Protein AF-A0A7C7JHK3-F1 (afdb_monomer_lite)

Structure (mmCIF, N/CA/C/O backbone):
data_AF-A0A7C7JHK3-F1
#
_entry.id   AF-A0A7C7JHK3-F1
#
loop_
_atom_site.group_PDB
_atom_site.id
_atom_site.type_symbol
_atom_site.label_atom_id
_atom_site.label_alt_id
_atom_site.label_comp_id
_atom_site.label_asym_id
_atom_site.label_entity_id
_atom_site.label_seq_id
_atom_site.pdbx_PDB_ins_code
_atom_site.Cartn_x
_atom_site.Cartn_y
_atom_site.Cartn_z
_atom_site.occupancy
_atom_site.B_iso_or_equiv
_atom_site.auth_seq_id
_atom_site.auth_comp_id
_atom_site.auth_asym_id
_atom_site.auth_atom_id
_atom_site.pdbx_PDB_model_num
ATOM 1 N N . MET A 1 1 ? -17.250 -5.255 -10.473 1.00 73.00 1 MET A N 1
ATOM 2 C CA . MET A 1 1 ? -16.326 -5.977 -9.584 1.00 73.00 1 MET A CA 1
ATOM 3 C C . MET A 1 1 ? -17.020 -6.159 -8.245 1.00 73.00 1 MET A C 1
ATOM 5 O O . MET A 1 1 ? -17.035 -5.213 -7.461 1.00 73.00 1 MET A O 1
ATOM 9 N N . PRO A 1 2 ? -17.717 -7.290 -8.039 1.00 89.56 2 PRO A N 1
ATOM 10 C CA . PRO A 1 2 ? -18.319 -7.640 -6.750 1.00 89.56 2 PRO A CA 1
ATOM 11 C C . PRO A 1 2 ? -17.328 -7.559 -5.580 1.00 89.56 2 PRO A C 1
ATOM 13 O O . PRO A 1 2 ? -17.705 -7.141 -4.496 1.00 89.56 2 PRO A O 1
ATOM 16 N N . GLU A 1 3 ? -16.058 -7.869 -5.827 1.00 91.94 3 GLU A N 1
ATOM 17 C CA . GLU A 1 3 ? -14.959 -7.893 -4.858 1.00 91.94 3 GLU A CA 1
ATOM 18 C C . GLU A 1 3 ? -14.717 -6.507 -4.250 1.00 91.94 3 GLU A C 1
ATOM 20 O O . GLU A 1 3 ? -14.677 -6.353 -3.033 1.00 91.94 3 GLU A O 1
ATOM 25 N N . VAL A 1 4 ? -14.650 -5.472 -5.093 1.00 92.62 4 VAL A N 1
ATOM 26 C CA . VAL A 1 4 ? -14.482 -4.079 -4.647 1.00 92.62 4 VAL A CA 1
ATOM 27 C C . VAL A 1 4 ? -15.704 -3.604 -3.856 1.00 92.62 4 VAL A C 1
ATOM 29 O O . VAL A 1 4 ? -15.557 -2.889 -2.869 1.00 92.62 4 VAL A O 1
ATOM 32 N N . PHE A 1 5 ? -16.915 -4.006 -4.260 1.00 95.25 5 PHE A N 1
ATOM 33 C CA . PHE A 1 5 ? -18.127 -3.684 -3.502 1.00 95.25 5 PHE A CA 1
ATOM 34 C C . PHE A 1 5 ? -18.103 -4.332 -2.112 1.00 95.25 5 PHE A C 1
ATOM 36 O O . PHE A 1 5 ? -18.343 -3.639 -1.124 1.00 95.25 5 PHE A O 1
ATOM 43 N N . SER A 1 6 ? -17.773 -5.624 -2.034 1.00 95.75 6 SER A N 1
ATOM 44 C CA . SER A 1 6 ? -17.641 -6.346 -0.767 1.00 95.75 6 SER A CA 1
ATOM 45 C C . SER A 1 6 ? -16.592 -5.700 0.133 1.00 95.75 6 SER A C 1
ATOM 47 O O . SER A 1 6 ? -16.882 -5.449 1.294 1.00 95.75 6 SER A O 1
ATOM 49 N N . LEU A 1 7 ? -15.428 -5.331 -0.410 1.00 96.06 7 LEU A N 1
ATOM 50 C CA . LEU A 1 7 ? -14.375 -4.645 0.341 1.00 96.06 7 LEU A CA 1
ATOM 51 C C . LEU A 1 7 ? -14.840 -3.298 0.914 1.00 96.06 7 LEU A C 1
ATOM 53 O O . LEU A 1 7 ? -14.565 -2.982 2.072 1.00 96.06 7 LEU A O 1
ATOM 57 N N . VAL A 1 8 ? -15.547 -2.485 0.123 1.00 95.94 8 VAL A N 1
ATOM 58 C CA . VAL A 1 8 ? -16.091 -1.205 0.608 1.00 95.94 8 VAL A CA 1
ATOM 59 C C . VAL A 1 8 ? -17.120 -1.442 1.713 1.00 95.94 8 VAL A C 1
ATOM 61 O O . VAL A 1 8 ? -17.101 -0.736 2.719 1.00 95.94 8 VAL A O 1
ATOM 64 N N . TRP A 1 9 ? -17.996 -2.434 1.546 1.00 97.06 9 TRP A N 1
ATOM 65 C CA . TRP A 1 9 ? -18.989 -2.793 2.555 1.00 97.06 9 TRP A CA 1
ATOM 66 C C . TRP A 1 9 ? -18.341 -3.262 3.866 1.00 97.06 9 TRP A C 1
ATOM 68 O O . TRP A 1 9 ? -18.679 -2.737 4.925 1.00 97.06 9 TRP A O 1
ATOM 78 N N . GLU A 1 10 ? -17.369 -4.172 3.782 1.00 95.62 10 GLU A N 1
ATOM 79 C CA . GLU A 1 10 ? -16.543 -4.652 4.900 1.00 95.62 10 GLU A CA 1
ATOM 80 C C . GLU A 1 10 ? -15.897 -3.475 5.643 1.00 95.62 10 GLU A C 1
ATOM 82 O O . GLU A 1 10 ? -16.027 -3.329 6.853 1.00 95.62 10 GLU A O 1
ATOM 87 N N . THR A 1 11 ? -15.274 -2.559 4.901 1.00 95.62 11 THR A N 1
ATOM 88 C CA . THR A 1 11 ? -14.574 -1.399 5.471 1.00 95.62 11 THR A CA 1
ATOM 89 C C . THR A 1 11 ? -15.529 -0.453 6.200 1.00 95.62 11 THR A C 1
ATOM 91 O O . THR A 1 11 ? -15.200 0.056 7.269 1.00 95.62 11 THR A O 1
ATOM 94 N N . VAL A 1 12 ? -16.725 -0.218 5.649 1.00 96.44 12 VAL A N 1
ATOM 95 C CA . VAL A 1 12 ? -17.763 0.584 6.318 1.00 96.44 12 VAL A CA 1
ATOM 96 C C . VAL A 1 12 ? -18.279 -0.123 7.568 1.00 96.44 12 VAL A C 1
ATOM 98 O O . VAL A 1 12 ? -18.527 0.536 8.572 1.00 96.44 12 VAL A O 1
ATOM 101 N N . HIS A 1 13 ? -18.415 -1.448 7.534 1.00 96.75 13 HIS A N 1
ATOM 102 C CA . HIS A 1 13 ? -18.793 -2.217 8.712 1.00 96.75 13 HIS A CA 1
ATOM 103 C C . HIS A 1 13 ? -17.738 -2.104 9.822 1.00 96.75 13 HIS A C 1
ATOM 105 O O . HIS A 1 13 ? -18.088 -1.804 10.962 1.00 96.75 13 HIS A O 1
ATOM 111 N N . LEU A 1 14 ? -16.453 -2.245 9.483 1.00 96.00 14 LEU A N 1
ATOM 112 C CA . LEU A 1 14 ? -15.333 -2.112 10.420 1.00 96.00 14 LEU A CA 1
ATOM 113 C C . LEU A 1 14 ? -15.258 -0.727 11.077 1.00 96.00 14 LEU A C 1
ATOM 115 O O . LEU A 1 14 ? -14.889 -0.639 12.244 1.00 96.00 14 LEU A O 1
ATOM 119 N N . LEU A 1 15 ? -15.656 0.345 10.381 1.00 94.31 15 LEU A N 1
ATOM 120 C CA . LEU A 1 15 ? -15.760 1.681 10.989 1.00 94.31 15 LEU A CA 1
ATOM 121 C C . LEU A 1 15 ? -16.738 1.738 12.171 1.00 94.31 15 LEU A C 1
ATOM 123 O O . LEU A 1 15 ? -16.558 2.577 13.049 1.00 94.31 15 LEU A O 1
ATOM 127 N N . GLU A 1 16 ? -17.770 0.893 12.171 1.00 95.44 16 GLU A N 1
ATOM 128 C CA . GLU A 1 16 ? -18.798 0.865 13.215 1.00 95.44 16 GLU A CA 1
ATOM 129 C C . GLU A 1 16 ? -18.430 -0.082 14.362 1.00 95.44 16 GLU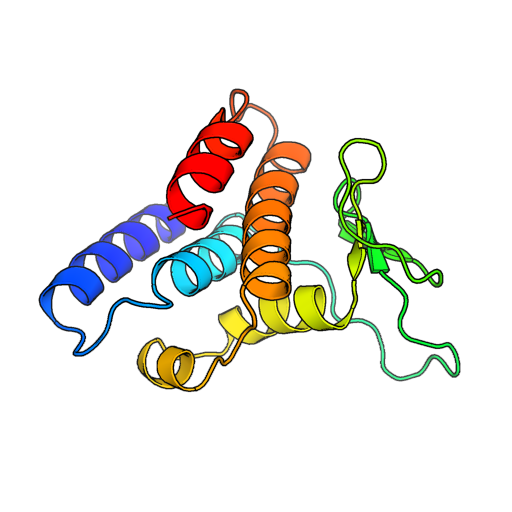 A C 1
ATOM 131 O O . GLU A 1 16 ? -18.742 0.203 15.516 1.00 95.44 16 GLU A O 1
ATOM 136 N N . VAL A 1 17 ? -17.798 -1.222 14.053 1.00 95.62 17 VAL A N 1
ATOM 137 C CA . VAL A 1 17 ? -17.635 -2.320 15.024 1.00 95.62 17 VAL A CA 1
ATOM 138 C C . VAL A 1 17 ? -16.233 -2.465 15.599 1.00 95.62 17 VAL A C 1
ATOM 140 O O . VAL A 1 17 ? -16.094 -3.078 16.654 1.00 95.62 17 VAL A O 1
ATOM 143 N N . ALA A 1 18 ? -15.198 -1.956 14.928 1.00 94.12 18 ALA A N 1
ATOM 144 C CA . ALA A 1 18 ? -13.831 -2.161 15.383 1.00 94.12 18 ALA A CA 1
ATOM 145 C C . ALA A 1 18 ? -13.483 -1.250 16.567 1.00 94.12 18 ALA A C 1
ATOM 147 O O . ALA A 1 18 ? -13.779 -0.055 16.564 1.00 94.12 18 ALA A O 1
ATOM 148 N N . ASP A 1 19 ? -12.741 -1.794 17.533 1.00 91.56 19 ASP A N 1
ATOM 149 C CA . ASP A 1 19 ? -12.241 -1.035 18.688 1.00 91.56 19 ASP A CA 1
ATOM 150 C C . ASP A 1 19 ? -11.269 0.090 18.282 1.00 91.56 19 ASP A C 1
ATOM 152 O O . ASP A 1 19 ? -11.090 1.080 18.996 1.00 91.56 19 ASP A O 1
ATOM 156 N N . SER A 1 20 ? -10.612 -0.061 17.129 1.00 89.94 20 SER A N 1
ATOM 157 C CA . SER A 1 20 ? -9.636 0.882 16.590 1.00 89.94 20 SER A CA 1
ATOM 158 C C . SER A 1 20 ? -9.662 0.867 15.067 1.00 89.94 20 SER A C 1
ATOM 160 O O . SER A 1 20 ? -9.628 -0.183 14.435 1.00 89.94 20 SER A O 1
ATOM 162 N N . VAL A 1 21 ? -9.641 2.058 14.467 1.00 91.25 21 VAL A N 1
ATOM 163 C CA . VAL A 1 21 ? -9.632 2.252 13.005 1.00 91.25 21 VAL A CA 1
ATOM 164 C C . VAL A 1 21 ? -8.317 2.855 12.498 1.00 91.25 21 VAL A C 1
ATOM 166 O O . VAL A 1 21 ? -8.212 3.266 11.341 1.00 91.25 21 VAL A O 1
ATOM 169 N N . VAL A 1 22 ? -7.284 2.907 13.352 1.00 88.88 22 VAL A N 1
ATOM 170 C CA . VAL A 1 22 ? -6.008 3.592 13.065 1.00 88.88 22 VAL A CA 1
ATOM 171 C C . VAL A 1 22 ? -5.328 3.050 11.809 1.00 88.88 22 VAL A C 1
ATOM 173 O O . VAL A 1 22 ? -4.719 3.822 11.079 1.00 88.88 22 VAL A O 1
ATOM 176 N N . ASN A 1 23 ? -5.451 1.755 11.519 1.00 92.38 23 ASN A N 1
ATOM 177 C CA . ASN A 1 23 ? -4.834 1.122 10.349 1.00 92.38 23 ASN A CA 1
ATOM 178 C C . ASN A 1 23 ? -5.849 0.717 9.263 1.00 92.38 23 ASN A C 1
ATOM 180 O O . ASN A 1 23 ? -5.467 0.084 8.281 1.00 92.38 23 ASN A O 1
ATOM 184 N N . LEU A 1 24 ? -7.115 1.142 9.377 1.00 93.44 24 LEU A N 1
ATOM 185 C CA . LEU A 1 24 ? -8.184 0.765 8.440 1.00 93.44 24 LEU A CA 1
ATOM 186 C C . LEU A 1 24 ? -7.911 1.210 7.000 1.00 93.44 24 LEU A C 1
ATOM 188 O O . LEU A 1 24 ? -8.196 0.493 6.050 1.00 93.44 24 LEU A O 1
ATOM 192 N N . HIS A 1 25 ? -7.307 2.380 6.827 1.00 90.38 25 HIS A N 1
ATOM 193 C CA .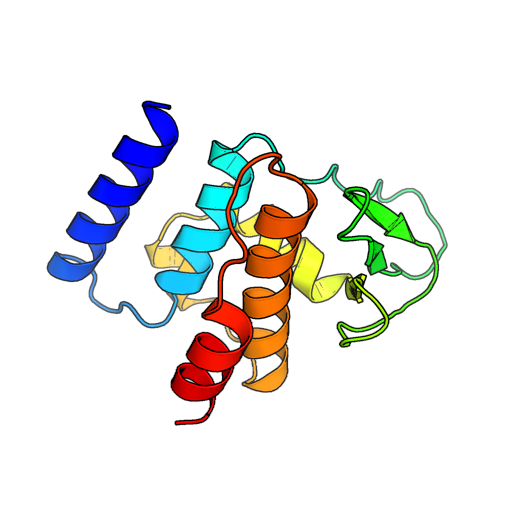 HIS A 1 25 ? -6.958 2.905 5.510 1.00 90.38 25 HIS A CA 1
ATOM 194 C C . HIS A 1 25 ? -5.815 2.119 4.842 1.00 90.38 25 HIS A C 1
ATOM 196 O O . HIS A 1 25 ? -5.834 1.948 3.625 1.00 90.38 25 HIS A O 1
ATOM 202 N N . ILE A 1 26 ? -4.848 1.617 5.623 1.00 93.94 26 ILE A N 1
ATOM 203 C CA . ILE A 1 26 ? -3.793 0.723 5.119 1.00 93.94 26 ILE A CA 1
ATOM 204 C C . ILE A 1 26 ? -4.417 -0.611 4.702 1.00 93.94 26 ILE A C 1
ATOM 206 O O . ILE A 1 26 ? -4.193 -1.064 3.583 1.00 93.94 26 ILE A O 1
ATOM 210 N N . TYR A 1 27 ? -5.245 -1.187 5.579 1.00 95.62 27 TYR A N 1
ATOM 211 C CA . TYR A 1 27 ? -5.964 -2.435 5.330 1.00 95.62 27 TYR A CA 1
ATOM 212 C C . TYR A 1 27 ? -6.783 -2.368 4.037 1.00 95.62 27 TYR A C 1
ATOM 214 O O . TYR A 1 27 ? -6.611 -3.202 3.149 1.00 95.62 27 TYR A O 1
ATOM 222 N N . PHE A 1 28 ? -7.607 -1.325 3.896 1.00 95.12 28 PHE A N 1
ATOM 223 C CA . PHE A 1 28 ? -8.435 -1.105 2.715 1.00 95.12 28 PHE A CA 1
ATOM 224 C C . PHE A 1 28 ? -7.602 -1.007 1.435 1.00 95.12 28 PHE A C 1
ATOM 226 O O . PHE A 1 28 ? -7.945 -1.636 0.440 1.00 95.12 28 PHE A O 1
ATOM 233 N N . LEU A 1 29 ? -6.513 -0.231 1.439 1.00 94.50 29 LEU A N 1
ATOM 234 C CA . LEU A 1 29 ? -5.691 -0.048 0.242 1.00 94.50 29 LEU A CA 1
ATOM 235 C C . LEU A 1 29 ? -4.962 -1.332 -0.170 1.00 94.50 29 LEU A C 1
ATOM 237 O O . LEU A 1 29 ? -4.961 -1.644 -1.358 1.00 94.50 29 LEU A O 1
ATOM 241 N N . GLY A 1 30 ? -4.414 -2.102 0.776 1.00 94.81 30 GLY A N 1
ATOM 242 C CA . GLY A 1 30 ? -3.770 -3.385 0.466 1.00 94.81 30 GLY A CA 1
ATOM 243 C C . GLY A 1 30 ? -4.760 -4.388 -0.134 1.00 94.81 30 GLY A C 1
ATOM 244 O O . GLY A 1 30 ? -4.510 -4.978 -1.187 1.00 94.81 30 GLY A O 1
ATOM 245 N N . HIS A 1 31 ? -5.952 -4.489 0.458 1.00 95.56 31 HIS A N 1
ATOM 246 C CA . HIS A 1 31 ? -7.028 -5.318 -0.085 1.00 95.56 31 HIS A CA 1
ATOM 247 C C . HIS A 1 31 ? -7.557 -4.797 -1.423 1.00 95.56 31 HIS A C 1
ATOM 249 O O . HIS A 1 31 ? -7.956 -5.593 -2.268 1.00 95.56 31 HIS A O 1
ATOM 255 N N . LEU A 1 32 ? -7.542 -3.483 -1.661 1.00 94.69 32 LEU A N 1
ATOM 256 C CA . LEU A 1 32 ? -7.956 -2.903 -2.936 1.00 94.69 32 LEU A CA 1
ATOM 257 C C . LEU A 1 32 ? -6.971 -3.251 -4.057 1.00 94.69 32 LEU A C 1
ATOM 259 O O . LEU A 1 32 ? -7.415 -3.610 -5.145 1.00 94.69 32 LEU A O 1
ATOM 263 N N . VAL A 1 33 ? -5.659 -3.199 -3.797 1.00 93.50 33 VAL A N 1
ATOM 264 C CA . VAL A 1 33 ? -4.630 -3.676 -4.742 1.00 93.50 33 VAL A CA 1
ATOM 265 C C . VAL A 1 33 ? -4.912 -5.132 -5.133 1.00 93.50 33 VAL A C 1
ATOM 267 O O . VAL A 1 33 ? -4.937 -5.459 -6.321 1.00 93.50 33 VAL A O 1
ATOM 270 N N . SER A 1 34 ? -5.211 -5.987 -4.150 1.00 93.19 34 SER A N 1
ATOM 271 C CA . SER A 1 34 ? -5.558 -7.395 -4.381 1.00 93.19 34 SER A CA 1
ATOM 272 C C . SER A 1 34 ? -6.872 -7.566 -5.158 1.00 93.19 34 SER A C 1
ATOM 274 O O . SER A 1 34 ? -6.907 -8.257 -6.175 1.00 93.19 34 SER A O 1
ATOM 276 N N . ALA A 1 35 ? -7.944 -6.876 -4.755 1.00 93.00 35 ALA A N 1
ATOM 277 C CA . ALA A 1 35 ? -9.267 -6.963 -5.379 1.00 93.00 35 ALA A CA 1
ATOM 278 C C . ALA A 1 35 ? -9.28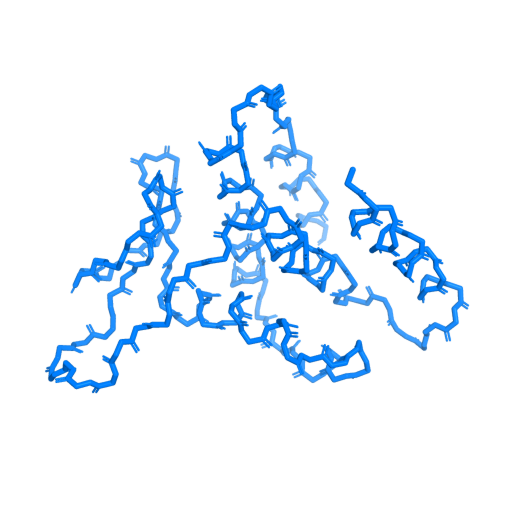8 -6.478 -6.839 1.00 93.00 35 ALA A C 1
ATOM 280 O O . ALA A 1 35 ? -10.146 -6.894 -7.617 1.00 93.00 35 ALA A O 1
ATOM 281 N N . LEU A 1 36 ? -8.352 -5.603 -7.218 1.00 91.25 36 LEU A N 1
ATOM 282 C CA . LEU A 1 36 ? -8.150 -5.158 -8.598 1.00 91.25 36 LEU A CA 1
ATOM 283 C C . LEU A 1 36 ? -7.275 -6.117 -9.425 1.00 91.25 36 LEU A C 1
ATOM 285 O O . LEU A 1 36 ? -7.096 -5.881 -10.619 1.00 91.25 36 LEU A O 1
ATOM 289 N N . GLY A 1 37 ? -6.738 -7.181 -8.818 1.00 91.00 37 GLY A N 1
ATOM 290 C CA . GLY A 1 37 ? -5.830 -8.129 -9.465 1.00 91.00 37 GLY A CA 1
ATOM 291 C C . GLY A 1 37 ? -4.450 -7.541 -9.762 1.00 91.00 37 GLY A C 1
ATOM 292 O O . GLY A 1 37 ? -3.812 -7.966 -10.719 1.00 91.00 37 GLY A O 1
ATOM 293 N N . LEU A 1 38 ? -4.020 -6.539 -8.986 1.00 91.81 38 LEU A N 1
ATOM 294 C CA . LEU A 1 38 ? -2.769 -5.806 -9.209 1.00 91.81 38 LEU A CA 1
ATOM 295 C C . LEU A 1 38 ? -1.613 -6.290 -8.328 1.00 91.81 38 LEU A C 1
ATOM 297 O O . LEU A 1 38 ? -0.503 -5.803 -8.497 1.00 91.81 38 LEU A O 1
ATOM 301 N N . MET A 1 39 ? -1.856 -7.188 -7.369 1.00 92.81 39 MET A N 1
ATOM 302 C CA . MET A 1 39 ? -0.849 -7.567 -6.373 1.00 92.81 39 MET A CA 1
ATOM 303 C C . MET A 1 39 ? 0.444 -8.087 -7.037 1.00 92.81 39 MET A C 1
ATOM 305 O O . MET A 1 39 ? 0.348 -8.986 -7.877 1.00 92.81 39 MET A O 1
ATOM 309 N N . PRO A 1 40 ? 1.631 -7.552 -6.684 1.00 91.12 40 PRO A N 1
ATOM 310 C CA . PRO A 1 40 ? 2.901 -8.038 -7.214 1.00 91.12 40 PRO A CA 1
ATOM 311 C C . PRO A 1 40 ? 3.182 -9.490 -6.828 1.00 91.12 40 PRO A C 1
ATOM 313 O O . PRO A 1 40 ? 2.663 -10.001 -5.834 1.00 91.12 40 PRO A O 1
ATOM 316 N N . GLU A 1 41 ? 4.066 -10.140 -7.582 1.00 89.25 41 GLU A N 1
ATOM 317 C CA . GLU A 1 41 ? 4.588 -11.452 -7.202 1.00 89.25 41 GLU A CA 1
ATOM 318 C C . GLU A 1 41 ? 5.518 -11.342 -5.984 1.00 89.25 41 GLU A C 1
ATOM 320 O O . GLU A 1 41 ? 6.216 -10.341 -5.794 1.00 89.25 41 GLU A O 1
ATOM 325 N N . LEU A 1 42 ? 5.546 -12.391 -5.158 1.00 85.44 42 LEU A N 1
ATOM 326 C CA . LEU A 1 42 ? 6.500 -12.494 -4.055 1.00 85.44 42 LEU A CA 1
ATOM 327 C C . LEU A 1 42 ? 7.925 -12.541 -4.616 1.00 85.44 42 LEU A C 1
ATOM 329 O O . LEU A 1 42 ? 8.194 -13.253 -5.584 1.00 85.44 42 LEU A O 1
ATOM 333 N N . LEU A 1 43 ? 8.850 -11.813 -3.990 1.00 78.50 43 LEU A N 1
ATOM 334 C CA . LEU A 1 43 ? 10.265 -11.946 -4.314 1.00 78.50 43 LEU A CA 1
ATOM 335 C C . LEU A 1 43 ? 10.726 -13.356 -3.907 1.00 78.50 43 LEU A C 1
ATOM 337 O O . LEU A 1 43 ? 10.610 -13.731 -2.742 1.00 78.50 43 LEU A O 1
ATOM 341 N N . GLU A 1 44 ? 11.254 -14.145 -4.844 1.00 67.75 44 GLU A N 1
ATOM 342 C CA . GLU A 1 44 ? 11.803 -15.461 -4.509 1.00 67.75 44 GLU A CA 1
ATOM 343 C C . GLU A 1 44 ? 13.005 -15.319 -3.553 1.00 67.75 44 GLU A C 1
ATOM 345 O O . GLU A 1 44 ? 13.979 -14.624 -3.851 1.00 67.75 44 GLU A O 1
ATOM 350 N N . GLU A 1 45 ? 12.978 -16.032 -2.421 1.00 59.06 45 GLU A N 1
ATOM 351 C CA . GLU A 1 45 ? 14.008 -15.986 -1.362 1.00 59.06 45 GLU A CA 1
ATOM 352 C C . GLU A 1 45 ? 15.416 -16.436 -1.820 1.00 59.06 45 GLU A C 1
ATOM 354 O O . GLU A 1 45 ? 16.391 -16.313 -1.081 1.00 59.06 45 GLU A O 1
ATOM 359 N N . ASN A 1 46 ? 15.560 -16.951 -3.045 1.00 53.06 46 ASN A N 1
ATOM 360 C CA . ASN A 1 46 ? 16.801 -17.549 -3.549 1.00 53.06 46 ASN A CA 1
ATOM 361 C C . ASN A 1 46 ? 17.858 -16.541 -4.031 1.00 53.06 46 ASN A C 1
ATOM 363 O O . ASN A 1 46 ? 18.916 -16.940 -4.531 1.00 53.06 46 ASN A O 1
ATOM 367 N N . HIS A 1 47 ? 17.618 -15.240 -3.893 1.00 53.03 47 HIS A N 1
ATOM 368 C CA . HIS A 1 47 ? 18.585 -14.231 -4.295 1.00 53.03 47 HIS A CA 1
ATOM 369 C C . HIS A 1 47 ? 19.500 -13.858 -3.123 1.00 53.03 47 HIS A C 1
ATOM 371 O O . HIS A 1 47 ? 19.113 -13.139 -2.214 1.00 53.03 47 HIS A O 1
ATOM 377 N N . ASN A 1 48 ? 20.776 -14.255 -3.205 1.00 51.50 48 ASN A N 1
ATOM 378 C CA . ASN A 1 48 ? 21.889 -13.752 -2.374 1.00 51.50 48 ASN A CA 1
ATOM 379 C C . ASN A 1 48 ? 22.125 -12.218 -2.496 1.00 51.50 48 ASN A C 1
ATOM 381 O O . ASN A 1 48 ? 23.192 -11.722 -2.131 1.00 51.50 48 ASN A O 1
ATOM 385 N N . ALA A 1 49 ? 21.184 -11.472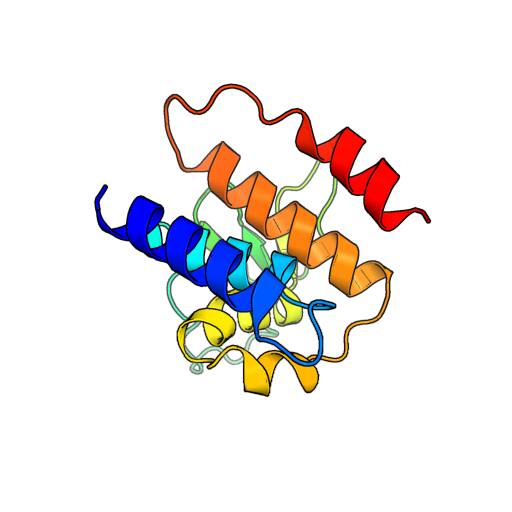 -3.075 1.00 56.22 49 ALA A N 1
ATOM 386 C CA . ALA A 1 49 ? 21.225 -10.030 -3.239 1.00 56.22 49 ALA A CA 1
ATOM 387 C C . ALA A 1 49 ? 20.390 -9.372 -2.134 1.00 56.22 49 ALA A C 1
ATOM 389 O O . ALA A 1 49 ? 19.367 -9.910 -1.720 1.00 56.22 49 ALA A O 1
ATOM 390 N N . SER A 1 50 ? 20.832 -8.201 -1.669 1.00 60.81 50 SER A N 1
ATOM 391 C CA . SER A 1 50 ? 20.020 -7.349 -0.796 1.00 60.81 50 SER A CA 1
ATOM 392 C C . SER A 1 50 ? 18.647 -7.147 -1.438 1.00 60.81 50 SER A C 1
ATOM 394 O O . SER A 1 50 ? 18.603 -6.898 -2.649 1.00 60.81 50 SER A O 1
ATOM 396 N N . PRO A 1 51 ? 17.546 -7.246 -0.677 1.00 69.50 51 PRO A N 1
ATOM 397 C CA . PRO A 1 51 ? 16.240 -6.958 -1.235 1.00 69.50 51 PRO A CA 1
ATOM 398 C C . PRO A 1 51 ? 16.244 -5.506 -1.730 1.00 69.50 51 PRO A C 1
ATOM 400 O O . PRO A 1 51 ? 16.682 -4.609 -1.012 1.00 69.50 51 PRO A O 1
ATOM 403 N N . GLY A 1 52 ? 15.872 -5.286 -2.991 1.00 87.81 52 GLY A N 1
ATOM 404 C CA . GLY A 1 52 ? 15.907 -3.954 -3.588 1.00 87.81 52 GLY A CA 1
ATOM 405 C C . GLY A 1 52 ? 14.589 -3.215 -3.390 1.00 87.81 52 GLY A C 1
ATOM 406 O O . GLY A 1 52 ? 14.195 -2.900 -2.270 1.00 87.81 52 GLY A O 1
ATOM 407 N N . SER A 1 53 ? 13.904 -2.888 -4.480 1.00 92.88 53 SER A N 1
ATOM 408 C CA . SER A 1 53 ? 12.668 -2.103 -4.426 1.00 92.88 53 SER A CA 1
ATOM 409 C C . SER A 1 53 ? 11.670 -2.561 -5.477 1.00 92.88 53 SER A C 1
ATOM 411 O O . SER A 1 53 ? 12.049 -3.017 -6.552 1.00 92.88 53 SER A O 1
ATOM 413 N N . LEU A 1 54 ? 10.386 -2.446 -5.169 1.00 94.06 54 LEU A N 1
ATOM 414 C CA . LEU A 1 54 ? 9.312 -2.720 -6.109 1.00 94.06 54 LEU A CA 1
ATOM 415 C C . LEU A 1 54 ? 9.148 -1.524 -7.049 1.00 94.06 54 LEU A C 1
ATOM 417 O O . LEU A 1 54 ? 8.881 -0.415 -6.586 1.00 94.06 54 LEU A O 1
ATOM 421 N N . ASN A 1 55 ? 9.275 -1.740 -8.355 1.00 93.50 55 ASN A N 1
ATOM 422 C CA . ASN A 1 55 ? 8.919 -0.746 -9.358 1.00 93.50 55 ASN A CA 1
ATOM 423 C C . ASN A 1 55 ? 7.391 -0.680 -9.480 1.00 93.50 55 ASN A C 1
ATOM 425 O O . ASN A 1 55 ? 6.749 -1.646 -9.883 1.00 93.50 55 ASN A O 1
ATOM 429 N N . LEU A 1 56 ? 6.800 0.463 -9.149 1.00 93.12 56 LEU A N 1
ATOM 430 C CA . LEU A 1 56 ? 5.350 0.642 -9.128 1.00 93.12 56 LEU A CA 1
ATOM 431 C C . LEU A 1 56 ? 4.753 0.884 -10.524 1.00 93.12 56 LEU A C 1
ATOM 433 O O . LEU A 1 56 ? 3.545 0.732 -10.696 1.00 93.12 56 LEU A O 1
ATOM 437 N N . ASP A 1 57 ? 5.564 1.226 -11.527 1.00 90.62 57 ASP A N 1
ATOM 438 C CA . ASP A 1 57 ? 5.104 1.328 -12.917 1.00 90.62 57 ASP A CA 1
ATOM 439 C C . ASP A 1 57 ? 4.892 -0.054 -13.550 1.00 90.62 57 ASP A C 1
ATOM 441 O O . ASP A 1 57 ? 4.024 -0.205 -14.406 1.00 90.62 57 ASP A O 1
ATOM 445 N N . THR A 1 58 ? 5.698 -1.049 -13.159 1.00 90.06 58 THR A N 1
ATOM 446 C CA . THR A 1 58 ? 5.705 -2.383 -13.790 1.00 90.06 58 THR A CA 1
ATOM 447 C C . THR A 1 58 ? 5.246 -3.513 -12.873 1.00 90.06 58 THR A C 1
ATOM 449 O O . THR A 1 58 ? 4.879 -4.574 -13.369 1.00 90.06 58 THR A O 1
ATOM 452 N N . GLY A 1 59 ? 5.278 -3.316 -11.552 1.00 91.19 59 GLY A N 1
ATOM 453 C CA . GLY A 1 59 ? 5.072 -4.374 -10.560 1.00 91.19 59 GLY A CA 1
ATOM 454 C C . GLY A 1 59 ? 6.266 -5.325 -10.402 1.00 91.19 59 GLY A C 1
ATOM 455 O O . GLY A 1 59 ? 6.139 -6.340 -9.725 1.00 91.19 59 GLY A O 1
ATOM 456 N N . GLU A 1 60 ? 7.417 -5.020 -11.010 1.00 91.12 60 GLU A N 1
ATOM 457 C CA . GLU A 1 60 ? 8.612 -5.872 -10.970 1.00 91.12 60 GLU A CA 1
ATOM 458 C C . GLU A 1 60 ? 9.588 -5.458 -9.863 1.00 91.12 60 GLU A C 1
ATOM 460 O O . GLU A 1 60 ? 9.732 -4.280 -9.524 1.00 91.12 60 GLU A O 1
ATOM 465 N N . TRP A 1 61 ? 10.331 -6.430 -9.336 1.00 91.75 61 TRP A N 1
ATOM 466 C CA . TRP A 1 61 ? 11.373 -6.184 -8.347 1.00 91.75 61 TRP A CA 1
ATOM 467 C C . TRP A 1 61 ? 12.685 -5.721 -8.989 1.00 91.75 61 TRP A C 1
ATOM 469 O O . TRP A 1 61 ? 13.249 -6.371 -9.868 1.00 91.75 61 TRP A O 1
ATOM 479 N N . SER A 1 62 ? 13.211 -4.608 -8.492 1.00 89.56 62 SER A N 1
ATOM 480 C CA . SER A 1 62 ? 14.557 -4.112 -8.757 1.00 89.56 62 SER A CA 1
ATOM 481 C C . SER A 1 62 ? 15.538 -4.665 -7.728 1.00 89.56 62 SER A C 1
ATOM 483 O O . SER A 1 62 ? 15.200 -4.804 -6.555 1.00 89.56 62 SER A O 1
ATOM 485 N N . SER A 1 63 ? 16.787 -4.904 -8.136 1.00 87.00 63 SER A N 1
ATOM 486 C CA . SER A 1 63 ? 17.888 -5.261 -7.229 1.00 87.00 63 SER A CA 1
ATOM 487 C C . SER A 1 63 ? 18.525 -4.049 -6.536 1.00 87.00 63 SER A C 1
ATOM 489 O O . SER A 1 63 ? 19.499 -4.200 -5.802 1.00 87.00 63 SER A O 1
ATOM 491 N N . VAL A 1 64 ? 18.053 -2.836 -6.837 1.00 85.12 64 VAL A N 1
ATOM 492 C CA . VAL A 1 64 ? 18.558 -1.585 -6.263 1.00 85.12 64 VAL A CA 1
ATOM 493 C C . VAL A 1 64 ? 17.567 -1.084 -5.222 1.00 85.12 64 VAL A C 1
ATOM 495 O O . VAL A 1 64 ? 16.365 -1.017 -5.480 1.00 85.12 64 VAL A O 1
ATOM 498 N N . GLU A 1 65 ? 18.076 -0.713 -4.052 1.00 87.31 65 GLU A N 1
ATOM 499 C CA . GLU A 1 65 ? 17.283 -0.076 -3.006 1.00 87.31 65 GLU A CA 1
ATOM 500 C C . GLU A 1 65 ? 16.977 1.373 -3.402 1.00 87.31 65 GLU A C 1
ATOM 502 O O . GLU A 1 65 ? 17.875 2.190 -3.627 1.00 87.31 65 GLU A O 1
ATOM 507 N N . MET A 1 66 ? 15.690 1.677 -3.538 1.00 88.31 66 MET A N 1
ATOM 508 C CA . MET A 1 66 ? 15.175 2.987 -3.914 1.00 88.31 66 MET A CA 1
ATOM 509 C C . MET A 1 66 ? 13.929 3.275 -3.080 1.00 88.31 66 MET A C 1
ATOM 511 O O . MET A 1 66 ? 13.150 2.370 -2.788 1.00 88.31 66 MET A O 1
ATOM 515 N N . ASN A 1 67 ? 13.745 4.544 -2.725 1.00 85.69 67 ASN A N 1
ATOM 516 C CA . ASN A 1 67 ? 12.576 5.012 -1.986 1.00 85.69 67 ASN A CA 1
ATOM 517 C C . ASN A 1 67 ? 11.620 5.747 -2.916 1.00 85.69 67 ASN A C 1
ATOM 519 O O . ASN A 1 67 ? 12.019 6.246 -3.975 1.00 85.69 67 ASN A O 1
ATOM 523 N N . LEU A 1 68 ? 10.382 5.887 -2.459 1.00 86.56 68 LEU A N 1
ATOM 524 C CA . LEU A 1 68 ? 9.359 6.608 -3.196 1.00 86.56 68 LEU A CA 1
ATOM 525 C C . LEU A 1 68 ? 9.719 8.092 -3.337 1.00 86.56 68 LEU A C 1
ATOM 527 O O . LEU A 1 68 ? 9.959 8.791 -2.348 1.00 86.56 68 LEU A O 1
ATOM 531 N N . SER A 1 69 ? 9.693 8.605 -4.565 1.00 82.94 69 SER A N 1
ATOM 532 C CA . SER A 1 69 ? 9.822 10.035 -4.844 1.00 82.94 69 SER A CA 1
ATOM 533 C C . SER A 1 69 ? 8.923 10.463 -6.006 1.00 82.94 69 SER A C 1
ATOM 535 O O . SER A 1 69 ? 8.237 9.649 -6.619 1.00 82.94 69 SER A O 1
ATOM 537 N N . LYS A 1 70 ? 8.909 11.766 -6.313 1.00 72.38 70 LYS A N 1
ATOM 538 C CA . LYS A 1 70 ? 8.154 12.297 -7.460 1.00 72.38 70 LYS A CA 1
ATOM 539 C C . LYS A 1 70 ? 8.761 11.883 -8.801 1.00 72.38 70 LYS A C 1
ATOM 541 O O . LYS A 1 70 ? 8.064 11.875 -9.806 1.00 72.38 70 LYS A O 1
ATOM 546 N N . GLU A 1 71 ? 10.060 11.608 -8.817 1.00 78.12 71 GLU A N 1
ATOM 547 C CA . GLU A 1 71 ? 10.832 11.283 -10.014 1.00 78.12 71 GLU A CA 1
ATOM 548 C C . GLU A 1 71 ? 11.106 9.778 -10.146 1.00 78.12 71 GLU A C 1
ATOM 550 O O . GLU A 1 71 ? 11.532 9.329 -11.208 1.00 78.12 71 GLU A O 1
ATOM 555 N N . ALA A 1 72 ? 10.893 9.006 -9.075 1.00 83.56 72 ALA A N 1
ATOM 556 C CA . ALA A 1 72 ? 11.167 7.579 -9.013 1.00 83.56 72 ALA A CA 1
ATOM 557 C C . ALA A 1 72 ? 10.023 6.839 -8.304 1.00 83.56 72 ALA A C 1
ATOM 559 O O . ALA A 1 72 ? 9.814 6.977 -7.096 1.00 83.56 72 ALA A O 1
ATOM 560 N N . HIS A 1 73 ? 9.300 6.019 -9.063 1.00 90.75 73 HIS A N 1
ATOM 561 C CA . HIS A 1 73 ? 8.141 5.276 -8.584 1.00 90.75 73 HIS A CA 1
ATOM 562 C C . HIS A 1 73 ? 8.527 3.922 -7.982 1.00 90.75 73 HIS A C 1
ATOM 564 O O . HIS A 1 73 ? 8.094 2.875 -8.452 1.00 90.75 73 HIS A O 1
ATOM 570 N N . TYR A 1 74 ? 9.364 3.936 -6.948 1.00 94.50 74 TYR A N 1
ATOM 571 C CA . TYR A 1 74 ? 9.832 2.717 -6.293 1.00 94.50 74 TYR A CA 1
ATOM 572 C C . TYR A 1 74 ? 9.346 2.651 -4.852 1.00 94.50 74 TYR A C 1
ATOM 574 O O . TYR A 1 74 ? 9.342 3.660 -4.154 1.00 94.50 74 TYR A O 1
ATOM 582 N N . LEU A 1 75 ? 8.950 1.464 -4.402 1.00 94.31 75 LEU A N 1
ATOM 583 C CA . LEU A 1 75 ? 8.640 1.195 -3.003 1.00 94.31 75 LEU A CA 1
ATOM 584 C C . LEU A 1 75 ? 9.722 0.290 -2.424 1.00 94.31 75 LEU A C 1
ATOM 586 O O . LEU A 1 75 ? 9.956 -0.807 -2.933 1.00 94.31 75 LEU A O 1
ATOM 590 N N . ARG A 1 76 ? 10.386 0.746 -1.362 1.00 93.25 76 ARG A N 1
ATOM 591 C CA . ARG A 1 76 ? 11.418 -0.044 -0.683 1.00 93.25 76 ARG A CA 1
ATOM 592 C C . ARG A 1 76 ? 10.861 -1.372 -0.172 1.00 93.25 76 ARG A C 1
ATOM 594 O O . ARG A 1 76 ? 9.683 -1.459 0.193 1.00 93.25 76 ARG A O 1
ATOM 601 N N . TYR A 1 77 ? 11.713 -2.392 -0.148 1.00 92.75 77 TYR A N 1
ATOM 602 C CA . TYR A 1 77 ? 11.309 -3.771 0.109 1.00 92.75 77 TYR A CA 1
ATOM 603 C C . TYR A 1 77 ? 10.461 -3.955 1.364 1.00 92.75 77 TYR A C 1
ATOM 605 O O . TYR A 1 77 ? 9.427 -4.610 1.291 1.00 92.75 77 TYR A O 1
ATOM 613 N N . GLU A 1 78 ? 10.833 -3.354 2.498 1.00 92.38 78 GLU A N 1
ATOM 614 C CA . GLU A 1 78 ? 10.112 -3.579 3.756 1.00 92.38 78 GLU A CA 1
ATOM 615 C C . GLU A 1 78 ? 8.653 -3.122 3.665 1.00 92.38 78 GLU A C 1
ATOM 617 O O . GLU A 1 78 ? 7.759 -3.756 4.219 1.00 92.38 78 GLU A O 1
ATOM 622 N N . LEU A 1 79 ? 8.398 -2.030 2.940 1.00 94.94 79 LEU A N 1
ATOM 623 C CA . LEU A 1 79 ? 7.046 -1.509 2.746 1.00 94.94 79 LEU A CA 1
ATOM 624 C C . LEU A 1 79 ? 6.282 -2.307 1.689 1.00 94.94 79 LEU A C 1
ATOM 626 O O . LEU A 1 79 ? 5.089 -2.549 1.857 1.00 94.94 79 LEU A O 1
ATOM 630 N N . ALA A 1 80 ? 6.958 -2.742 0.625 1.00 94.50 80 ALA A N 1
ATOM 631 C CA . ALA A 1 80 ? 6.359 -3.624 -0.371 1.00 94.50 80 ALA A CA 1
ATOM 632 C C . ALA A 1 80 ? 5.960 -4.976 0.244 1.00 94.50 80 ALA A C 1
ATOM 634 O O . ALA A 1 80 ? 4.880 -5.480 -0.050 1.00 94.50 80 ALA A O 1
ATOM 635 N N . GLN A 1 81 ? 6.764 -5.511 1.166 1.00 93.44 81 GLN A N 1
ATOM 636 C CA . GLN A 1 81 ? 6.432 -6.729 1.898 1.00 93.44 81 GLN A CA 1
ATOM 637 C C . GLN A 1 81 ? 5.195 -6.536 2.778 1.00 93.44 81 GLN A C 1
ATOM 639 O O . GLN A 1 81 ? 4.283 -7.351 2.728 1.00 93.44 81 GLN A O 1
ATOM 644 N N . ILE A 1 82 ? 5.090 -5.411 3.495 1.00 94.44 82 ILE A N 1
ATOM 645 C CA . ILE A 1 82 ? 3.874 -5.094 4.260 1.00 94.44 82 ILE A CA 1
ATOM 646 C C . ILE A 1 82 ? 2.647 -5.026 3.342 1.00 94.44 82 ILE A C 1
ATOM 648 O O . ILE A 1 82 ? 1.594 -5.545 3.697 1.00 94.44 82 ILE A O 1
ATOM 652 N N . MET A 1 83 ? 2.765 -4.400 2.165 1.00 94.69 83 MET A N 1
ATOM 653 C CA . MET A 1 83 ? 1.673 -4.349 1.186 1.00 94.69 83 MET A CA 1
ATOM 654 C C . MET A 1 83 ? 1.193 -5.752 0.783 1.00 94.69 83 MET A C 1
ATOM 656 O O . MET A 1 83 ? -0.015 -5.968 0.686 1.00 94.69 83 MET A O 1
ATOM 660 N N . LEU A 1 84 ? 2.125 -6.685 0.574 1.00 93.50 84 LEU A N 1
ATOM 661 C CA . LEU A 1 84 ? 1.843 -8.079 0.222 1.00 93.50 84 LEU A CA 1
ATOM 662 C C . LEU A 1 84 ? 1.214 -8.848 1.392 1.00 93.50 84 LEU A C 1
ATOM 664 O O . LEU A 1 84 ? 0.214 -9.543 1.208 1.00 93.50 84 LEU A O 1
ATOM 668 N N . ASP A 1 85 ? 1.753 -8.679 2.598 1.00 93.00 85 ASP A N 1
ATOM 669 C CA . ASP A 1 85 ? 1.325 -9.418 3.787 1.00 93.00 85 ASP A CA 1
ATOM 670 C C . ASP A 1 85 ? -0.098 -9.045 4.234 1.00 93.00 85 ASP A C 1
ATOM 672 O O . ASP A 1 85 ? -0.816 -9.901 4.752 1.00 93.00 85 ASP A O 1
ATOM 676 N N . ILE A 1 86 ? -0.545 -7.803 3.985 1.00 92.62 86 ILE A N 1
ATOM 677 C CA . ILE A 1 86 ? -1.898 -7.329 4.345 1.00 92.62 86 ILE A CA 1
ATOM 678 C C . ILE A 1 86 ? -2.998 -8.242 3.791 1.00 92.62 86 ILE A C 1
ATOM 680 O O . ILE A 1 86 ? -4.026 -8.392 4.443 1.00 92.62 86 ILE A O 1
ATOM 684 N N . GLN A 1 87 ? -2.803 -8.874 2.627 1.00 86.56 87 GLN A N 1
ATOM 685 C CA . GLN A 1 87 ? -3.802 -9.775 2.039 1.00 86.56 87 GLN A CA 1
ATOM 686 C C . GLN A 1 87 ? -4.107 -10.992 2.928 1.00 86.56 87 GLN A C 1
ATOM 688 O O . GLN A 1 87 ? -5.196 -11.558 2.843 1.00 86.56 87 GLN A O 1
ATOM 693 N N . GLY A 1 88 ? -3.138 -11.426 3.733 1.00 87.00 88 GLY A N 1
ATOM 694 C CA . GLY A 1 88 ? -3.295 -12.555 4.644 1.00 87.00 88 GLY A CA 1
ATOM 695 C C . GLY A 1 88 ? -3.748 -12.165 6.048 1.00 87.00 88 GLY A C 1
ATOM 696 O O . GLY A 1 88 ? -3.947 -13.063 6.859 1.00 87.00 88 GLY A O 1
ATOM 697 N N . MET A 1 89 ? -3.871 -10.866 6.342 1.00 90.19 89 MET A N 1
ATOM 698 C CA . MET A 1 89 ? -4.155 -10.368 7.686 1.00 90.19 89 MET A CA 1
ATOM 699 C C . MET A 1 89 ? -5.649 -10.149 7.911 1.00 90.19 89 MET A C 1
ATOM 701 O O . MET A 1 89 ? -6.328 -9.500 7.112 1.00 90.19 89 MET A O 1
ATOM 705 N N . GLU A 1 90 ? -6.134 -10.590 9.066 1.00 91.75 90 GLU A N 1
ATOM 706 C CA . GLU A 1 90 ? -7.424 -10.142 9.594 1.00 91.75 90 GLU A CA 1
ATOM 707 C C . GLU A 1 90 ? -7.306 -8.696 10.107 1.00 91.75 90 GLU A C 1
ATOM 709 O O . GLU A 1 90 ? -6.235 -8.246 10.528 1.00 91.75 90 GLU A O 1
ATOM 714 N N . PHE A 1 91 ? -8.405 -7.931 10.115 1.00 93.38 91 PHE A N 1
ATOM 715 C CA . PHE A 1 91 ? -8.319 -6.515 10.498 1.00 93.38 91 PHE A CA 1
ATOM 716 C C . PHE A 1 91 ? -7.825 -6.306 11.941 1.00 93.38 91 PHE A C 1
ATOM 718 O O . PHE A 1 91 ? -7.073 -5.368 12.205 1.00 93.38 91 PHE A O 1
ATOM 725 N N . ASP A 1 92 ? -8.165 -7.200 12.869 1.00 90.44 92 ASP A N 1
ATOM 726 C CA . ASP A 1 92 ? -7.707 -7.106 14.260 1.00 90.44 92 ASP A CA 1
ATOM 727 C C . ASP A 1 92 ? -6.178 -7.206 14.383 1.00 90.44 92 ASP A C 1
ATOM 729 O O . ASP A 1 92 ? -5.576 -6.555 15.244 1.00 90.44 92 ASP A O 1
ATOM 733 N N . GLU A 1 93 ? -5.533 -7.949 13.479 1.00 91.81 93 GLU A N 1
ATOM 734 C CA . GLU A 1 93 ? -4.077 -8.097 13.419 1.00 91.81 93 GLU A CA 1
ATOM 735 C C . GLU A 1 93 ? -3.401 -6.807 12.954 1.00 91.81 93 GLU A C 1
ATOM 737 O O . GLU A 1 93 ? -2.274 -6.513 13.366 1.00 91.81 93 GLU A O 1
ATOM 742 N N . MET A 1 94 ? -4.112 -5.963 12.198 1.00 92.00 94 MET A N 1
ATOM 743 C CA . MET A 1 94 ? -3.609 -4.657 11.774 1.00 92.00 94 MET A CA 1
ATOM 744 C C . MET A 1 94 ? -3.277 -3.758 12.960 1.00 92.00 94 MET A C 1
ATOM 746 O O . MET A 1 94 ? -2.439 -2.873 12.819 1.00 92.00 94 MET A O 1
ATOM 750 N N . ASN A 1 95 ? -3.864 -3.964 14.143 1.00 85.56 95 ASN A N 1
ATOM 751 C CA . ASN A 1 95 ? -3.497 -3.202 15.341 1.00 85.56 95 ASN A CA 1
ATOM 752 C C . ASN A 1 95 ? -2.045 -3.448 15.791 1.00 85.56 95 ASN A C 1
ATOM 754 O O . ASN A 1 95 ? -1.467 -2.601 16.472 1.00 85.56 95 ASN A O 1
ATOM 758 N N . SER A 1 96 ? -1.438 -4.567 15.386 1.00 87.62 96 SER A N 1
ATOM 759 C CA . SER A 1 96 ? -0.022 -4.861 15.638 1.00 87.62 96 SER A CA 1
ATOM 760 C C . SER A 1 96 ? 0.929 -4.176 14.648 1.00 87.62 96 SER A C 1
ATOM 762 O O . SER A 1 96 ? 2.132 -4.106 14.908 1.00 87.62 96 SER A O 1
ATOM 764 N N . LEU A 1 97 ? 0.414 -3.624 13.539 1.00 90.69 97 LEU A N 1
ATOM 765 C CA . LEU A 1 97 ? 1.220 -2.928 12.541 1.00 90.69 97 LEU A CA 1
ATOM 766 C C . LEU A 1 97 ? 1.705 -1.579 13.087 1.00 90.69 97 LEU A C 1
ATOM 768 O O . LEU A 1 97 ? 0.984 -0.572 13.093 1.00 90.69 97 LEU A O 1
ATOM 772 N N . VAL A 1 98 ? 2.967 -1.563 13.513 1.00 88.00 98 VAL A N 1
ATOM 773 C CA . VAL A 1 98 ? 3.665 -0.368 13.989 1.00 88.00 98 VAL A CA 1
ATOM 774 C C . VAL A 1 98 ? 4.532 0.191 12.867 1.00 88.00 98 VAL A C 1
ATOM 776 O O . VAL A 1 98 ? 5.559 -0.377 12.510 1.00 88.00 98 VAL A O 1
ATOM 779 N N . LEU A 1 99 ? 4.127 1.344 12.338 1.00 91.00 99 LEU A N 1
ATOM 780 C CA . LEU A 1 99 ? 4.892 2.111 11.358 1.00 91.00 99 LEU A CA 1
ATOM 781 C C . LEU A 1 99 ? 5.173 3.504 11.897 1.00 91.00 99 LEU A C 1
ATOM 783 O O . LEU A 1 99 ? 4.267 4.170 12.411 1.00 91.00 99 LEU A O 1
ATOM 787 N N . ASP A 1 100 ? 6.411 3.962 11.724 1.00 92.31 100 ASP A N 1
ATOM 788 C CA . ASP A 1 100 ? 6.724 5.372 11.900 1.00 92.31 100 ASP A CA 1
ATOM 789 C C . ASP A 1 100 ? 5.967 6.226 10.863 1.00 92.31 100 ASP A C 1
ATOM 791 O O . ASP A 1 100 ? 5.447 5.733 9.855 1.00 92.31 100 ASP A O 1
ATOM 795 N N . ARG A 1 101 ? 5.889 7.536 11.114 1.00 87.69 101 ARG A N 1
ATOM 796 C CA . ARG A 1 101 ? 5.124 8.464 10.270 1.00 87.69 101 ARG A CA 1
ATOM 797 C C . ARG A 1 101 ? 5.597 8.473 8.812 1.00 87.69 101 ARG A C 1
ATOM 799 O O . ARG A 1 101 ? 4.762 8.590 7.917 1.00 87.69 101 ARG A O 1
ATOM 806 N N . ALA A 1 102 ? 6.904 8.380 8.572 1.00 89.50 102 ALA A N 1
ATOM 807 C CA . ALA A 1 102 ? 7.474 8.417 7.230 1.00 89.50 102 ALA A CA 1
ATOM 808 C C . ALA A 1 102 ? 7.165 7.119 6.476 1.00 89.50 102 ALA A C 1
ATOM 810 O O . ALA A 1 102 ? 6.595 7.182 5.390 1.00 89.50 102 ALA A O 1
ATOM 811 N N . SER A 1 103 ? 7.417 5.966 7.099 1.00 92.94 103 SER A N 1
ATOM 812 C CA . SER A 1 103 ? 7.106 4.639 6.556 1.00 92.94 103 SER A CA 1
ATOM 813 C C . SER A 1 103 ? 5.615 4.480 6.248 1.00 92.94 103 SER A C 1
ATOM 815 O O . SER A 1 103 ? 5.242 3.996 5.182 1.00 92.94 103 SER A O 1
ATOM 817 N N . ARG A 1 104 ? 4.740 4.957 7.145 1.00 92.25 104 ARG A N 1
ATOM 818 C CA . ARG A 1 104 ? 3.286 4.978 6.929 1.00 92.25 104 ARG A CA 1
ATOM 819 C C . ARG A 1 104 ? 2.901 5.818 5.715 1.00 92.25 104 ARG A C 1
ATOM 821 O O . ARG A 1 104 ? 2.115 5.370 4.885 1.00 92.25 104 ARG A O 1
ATOM 828 N N . LYS A 1 105 ? 3.436 7.039 5.619 1.00 88.94 105 LYS A N 1
ATOM 829 C CA . LYS A 1 105 ? 3.166 7.941 4.493 1.00 88.94 105 LYS A CA 1
ATOM 830 C C . LYS A 1 105 ? 3.640 7.322 3.177 1.00 88.94 105 LYS A C 1
ATOM 832 O O . LYS A 1 105 ? 2.895 7.346 2.203 1.00 88.94 105 LYS A O 1
ATOM 837 N N . GLU A 1 106 ? 4.847 6.769 3.159 1.00 91.44 106 G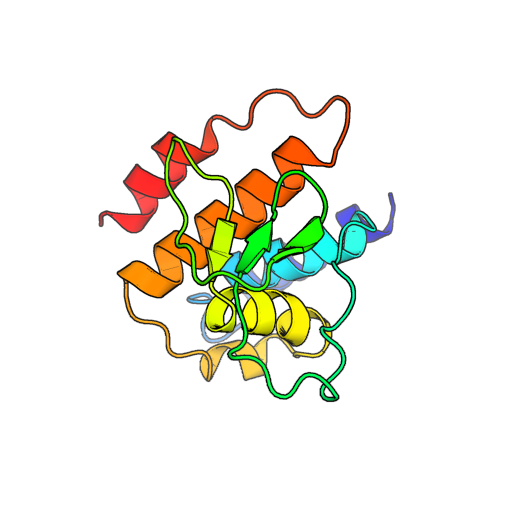LU A N 1
ATOM 838 C CA . GLU A 1 106 ? 5.436 6.144 1.977 1.00 91.44 106 GLU A CA 1
ATOM 839 C C . GLU A 1 106 ? 4.623 4.935 1.506 1.00 91.44 106 GLU A C 1
ATOM 841 O O . GLU A 1 106 ? 4.254 4.882 0.337 1.00 91.44 106 GLU A O 1
ATOM 846 N N . LEU A 1 107 ? 4.248 4.028 2.414 1.00 94.00 107 LEU A N 1
ATOM 847 C CA . LEU A 1 107 ? 3.424 2.862 2.093 1.00 94.00 107 LEU A CA 1
ATOM 848 C C . LEU A 1 107 ? 2.076 3.265 1.471 1.00 94.00 107 LEU A C 1
ATOM 850 O O . LEU A 1 107 ? 1.660 2.722 0.450 1.00 94.00 107 LEU A O 1
ATOM 854 N N . LEU A 1 108 ? 1.400 4.251 2.065 1.00 92.06 108 LEU A N 1
ATOM 855 C CA . LEU A 1 108 ? 0.088 4.706 1.602 1.00 92.06 108 LEU A CA 1
ATOM 856 C C . LEU A 1 108 ? 0.151 5.391 0.241 1.00 92.06 108 LEU A C 1
ATOM 858 O O . LEU A 1 108 ? -0.692 5.131 -0.618 1.00 92.06 108 LEU A O 1
ATOM 862 N N . LEU A 1 109 ? 1.150 6.250 0.033 1.00 89.81 109 LEU A N 1
ATOM 863 C CA . LEU A 1 109 ? 1.379 6.873 -1.267 1.00 89.81 109 LEU A CA 1
ATOM 864 C C . LEU A 1 109 ? 1.781 5.831 -2.316 1.00 89.81 109 LEU A C 1
ATOM 866 O O . LEU A 1 109 ? 1.279 5.896 -3.435 1.00 89.81 109 LEU A O 1
ATOM 870 N N . GLY A 1 110 ? 2.606 4.851 -1.942 1.00 92.00 110 GLY A N 1
ATOM 871 C CA . GLY A 1 110 ? 3.014 3.741 -2.797 1.00 92.00 110 GLY A CA 1
ATOM 872 C C . GLY A 1 110 ? 1.820 2.939 -3.307 1.00 92.00 110 GLY A C 1
ATOM 873 O O . GLY A 1 110 ? 1.649 2.825 -4.516 1.00 92.00 110 GLY A O 1
ATOM 874 N N . MET A 1 111 ? 0.936 2.471 -2.416 1.00 93.12 111 MET A N 1
ATOM 875 C CA . MET A 1 111 ? -0.267 1.715 -2.806 1.00 93.12 111 MET A CA 1
ATOM 876 C C . MET A 1 111 ? -1.201 2.520 -3.717 1.00 93.12 111 MET A C 1
ATOM 878 O O . MET A 1 111 ? -1.704 2.008 -4.715 1.00 93.12 111 MET A O 1
ATOM 882 N N . VAL A 1 112 ? -1.428 3.798 -3.400 1.00 90.12 112 VAL A N 1
ATOM 883 C CA . VAL A 1 112 ? -2.292 4.667 -4.213 1.00 90.12 112 VAL A CA 1
ATOM 884 C C . VAL A 1 112 ? -1.695 4.883 -5.597 1.00 90.12 112 VAL A C 1
ATOM 886 O O . VAL A 1 112 ? -2.400 4.742 -6.595 1.00 90.12 112 VAL A O 1
ATOM 889 N N . MET A 1 113 ? -0.398 5.172 -5.670 1.00 88.62 113 MET A N 1
ATOM 890 C CA . MET A 1 113 ? 0.288 5.369 -6.939 1.00 88.62 113 MET A CA 1
ATOM 891 C C . MET A 1 113 ? 0.323 4.080 -7.765 1.00 88.62 113 MET A C 1
ATOM 893 O O . MET A 1 113 ? 0.071 4.124 -8.965 1.00 88.62 113 MET A O 1
ATOM 897 N N . PHE A 1 114 ? 0.532 2.931 -7.125 1.00 91.88 114 PHE A N 1
ATOM 898 C CA . PHE A 1 114 ? 0.509 1.629 -7.782 1.00 91.88 114 PHE A CA 1
ATOM 899 C C . PHE A 1 114 ? -0.843 1.343 -8.450 1.00 91.88 114 PHE A C 1
ATOM 901 O O . PHE A 1 114 ? -0.890 0.977 -9.626 1.00 91.88 114 PHE A O 1
ATOM 908 N N . ILE A 1 115 ? -1.949 1.614 -7.746 1.00 90.56 115 ILE A N 1
ATOM 909 C CA . ILE A 1 115 ? -3.309 1.519 -8.301 1.00 90.56 115 ILE A CA 1
ATOM 910 C C . ILE A 1 115 ? -3.486 2.471 -9.494 1.00 90.56 115 ILE A C 1
ATOM 912 O O . ILE A 1 115 ? -4.079 2.093 -10.505 1.00 90.56 115 ILE A O 1
ATOM 916 N N . GLN A 1 116 ? -2.983 3.705 -9.397 1.00 86.62 116 GLN A N 1
ATOM 917 C CA . GLN A 1 116 ? -3.105 4.701 -10.467 1.00 86.62 116 GLN A CA 1
ATOM 918 C C . GLN A 1 116 ? -2.336 4.325 -11.732 1.00 86.62 116 GLN A C 1
ATOM 920 O O . GLN A 1 116 ? -2.847 4.537 -12.830 1.00 86.62 116 GLN A O 1
ATOM 925 N N . LEU A 1 117 ? -1.117 3.808 -11.580 1.00 87.94 117 LEU A N 1
ATOM 926 C CA . LEU A 1 117 ? -0.241 3.461 -12.697 1.00 87.94 117 LEU A CA 1
ATOM 927 C C . LEU A 1 117 ? -0.740 2.218 -13.441 1.00 87.94 117 LEU A C 1
ATOM 929 O O . LEU A 1 117 ? -0.681 2.177 -14.668 1.00 87.94 117 LEU A O 1
ATOM 933 N N . ASN A 1 118 ? -1.296 1.242 -12.717 1.00 86.19 118 ASN A N 1
ATOM 934 C CA . ASN A 1 118 ? -1.625 -0.069 -13.280 1.00 86.19 118 ASN A CA 1
ATOM 935 C C . ASN A 1 118 ? -3.107 -0.253 -13.654 1.00 86.19 118 ASN A C 1
ATOM 937 O O . ASN A 1 118 ? -3.464 -1.261 -14.265 1.00 86.19 118 ASN A O 1
ATOM 941 N N . HIS A 1 119 ? -3.991 0.706 -13.355 1.00 80.00 119 HIS A N 1
ATOM 942 C CA . HIS A 1 119 ? -5.404 0.624 -13.741 1.00 80.00 119 HIS A CA 1
ATOM 943 C C . HIS A 1 119 ? -5.779 1.630 -14.838 1.00 80.00 119 HIS A C 1
ATOM 945 O O . HIS A 1 119 ? -6.054 2.808 -14.591 1.00 80.00 119 HIS A O 1
ATOM 951 N N . ALA A 1 120 ? -5.847 1.145 -16.081 1.00 63.25 120 ALA A N 1
ATOM 952 C CA . ALA A 1 120 ? -6.226 1.952 -17.235 1.00 63.25 120 ALA A CA 1
ATOM 953 C C . ALA A 1 120 ? -7.639 2.552 -17.077 1.00 63.25 120 ALA A C 1
ATOM 955 O O . ALA A 1 120 ? -8.627 1.837 -16.927 1.00 63.25 120 ALA A O 1
ATOM 956 N N . GLY A 1 121 ? -7.744 3.882 -17.158 1.00 61.66 121 GLY A N 1
ATOM 957 C CA . GLY A 1 121 ? -9.022 4.604 -17.117 1.00 61.66 121 GLY A CA 1
ATOM 958 C C . GLY A 1 121 ? -9.403 5.185 -15.752 1.00 61.66 121 GLY A C 1
ATOM 959 O O . GLY A 1 121 ? -10.371 5.948 -15.679 1.00 61.66 121 GLY A O 1
ATOM 960 N N . LEU A 1 122 ? -8.632 4.916 -14.692 1.00 65.31 122 LEU A N 1
ATOM 961 C CA . LEU A 1 122 ? -8.737 5.692 -13.458 1.00 65.31 122 LEU A CA 1
ATOM 962 C C . LEU A 1 122 ? -8.254 7.122 -13.744 1.00 65.31 122 LEU A C 1
ATOM 964 O O . LEU A 1 122 ? -7.110 7.361 -14.125 1.00 65.31 122 LEU A O 1
ATOM 968 N N . ARG A 1 123 ? -9.162 8.097 -13.606 1.00 60.41 123 ARG A N 1
ATOM 969 C CA . ARG A 1 123 ? -8.800 9.522 -13.636 1.00 60.41 123 ARG A CA 1
ATOM 970 C C . ARG A 1 123 ? -7.750 9.763 -12.553 1.00 60.41 123 ARG A C 1
ATOM 972 O O . ARG A 1 123 ? -7.835 9.132 -11.504 1.00 60.41 123 ARG A O 1
ATOM 979 N N . GLU A 1 124 ? -6.820 10.691 -12.791 1.00 64.56 124 GLU A N 1
ATOM 980 C CA . GLU A 1 124 ? -5.809 11.085 -11.804 1.00 64.56 124 GLU A CA 1
ATOM 981 C C . GLU A 1 124 ? -6.456 11.225 -10.420 1.00 64.56 124 GLU A C 1
ATOM 983 O O . GLU A 1 124 ? -7.293 12.106 -10.181 1.00 64.56 124 GLU A O 1
ATOM 988 N N . ILE A 1 125 ? -6.098 10.319 -9.512 1.00 63.62 125 ILE A N 1
ATOM 989 C CA . ILE A 1 125 ? -6.508 10.415 -8.130 1.00 63.62 125 ILE A CA 1
ATOM 990 C C . ILE A 1 125 ? -5.682 11.570 -7.566 1.00 63.62 125 ILE A C 1
ATOM 992 O O . ILE A 1 125 ? -4.505 11.423 -7.249 1.00 63.62 125 ILE A O 1
ATOM 996 N N . LYS A 1 126 ? -6.311 12.741 -7.396 1.00 59.84 126 LYS A N 1
ATOM 997 C CA . LYS A 1 126 ? -5.709 13.919 -6.733 1.00 59.84 126 LYS A CA 1
ATOM 998 C C . LYS A 1 126 ? -5.352 13.670 -5.258 1.00 59.84 126 LYS A C 1
ATOM 1000 O O . LYS A 1 126 ? -4.991 14.601 -4.535 1.00 59.84 126 LYS A O 1
ATOM 1005 N N . SER A 1 127 ? -5.468 12.421 -4.812 1.00 56.69 127 SER A N 1
ATOM 1006 C CA . SER A 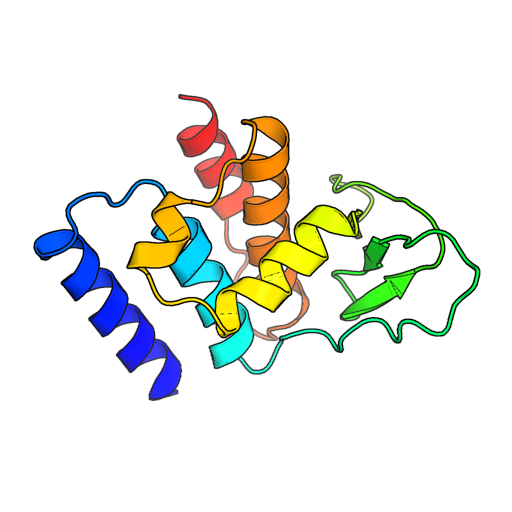1 127 ? -5.201 11.968 -3.463 1.00 56.69 127 SER A CA 1
ATOM 1007 C C . SER A 1 127 ? -3.769 12.201 -3.038 1.00 56.69 127 SER A C 1
ATOM 1009 O O . SER A 1 127 ? -3.590 12.320 -1.847 1.00 56.69 127 SER A O 1
ATOM 1011 N N . TYR A 1 128 ? -2.770 12.361 -3.913 1.00 56.69 128 TYR A N 1
ATOM 1012 C CA . TYR A 1 128 ? -1.409 12.659 -3.438 1.00 56.69 128 TYR A CA 1
ATOM 1013 C C . TYR A 1 128 ? -1.380 13.896 -2.514 1.00 56.69 128 TYR A C 1
ATOM 1015 O O . TYR A 1 128 ? -0.942 13.816 -1.370 1.00 56.69 128 TYR A O 1
ATOM 1023 N N . ASN A 1 129 ? -1.968 15.015 -2.951 1.00 57.25 129 ASN A N 1
ATOM 1024 C CA . ASN A 1 129 ? -2.029 16.246 -2.151 1.00 57.25 129 ASN A CA 1
ATOM 1025 C C . ASN A 1 129 ? -3.004 16.136 -0.963 1.00 57.25 129 ASN A C 1
ATOM 1027 O O . ASN A 1 129 ? -2.773 16.720 0.096 1.00 57.25 129 ASN A O 1
ATOM 1031 N N . VAL A 1 130 ? -4.103 15.392 -1.124 1.00 59.41 130 VAL A N 1
ATOM 1032 C CA . VAL A 1 130 ? -5.097 15.183 -0.055 1.00 59.41 130 VAL A CA 1
ATOM 1033 C C . VAL A 1 130 ? -4.531 14.283 1.047 1.00 59.41 130 VAL A C 1
ATOM 1035 O O . VAL A 1 130 ? -4.690 14.584 2.223 1.00 59.41 130 VAL A O 1
ATOM 1038 N N . LEU A 1 131 ? -3.818 13.224 0.677 1.00 60.44 131 LEU A N 1
ATOM 1039 C CA . LEU A 1 131 ? -3.134 12.293 1.568 1.00 60.44 131 LEU A CA 1
ATOM 1040 C C . LEU A 1 131 ? -1.974 12.985 2.274 1.00 60.44 131 LEU A C 1
ATOM 1042 O O . LEU A 1 131 ? -1.862 12.851 3.486 1.00 60.44 131 LEU A O 1
ATOM 1046 N N . GLU A 1 132 ? -1.174 13.805 1.578 1.00 58.97 132 GLU A N 1
ATOM 1047 C CA . GLU A 1 132 ? -0.202 14.668 2.262 1.00 58.97 132 GLU A CA 1
ATOM 1048 C C . GLU A 1 132 ? -0.873 15.547 3.319 1.00 58.97 132 GLU A C 1
ATOM 1050 O O . GLU A 1 132 ? -0.364 15.640 4.432 1.00 58.97 132 GLU A O 1
ATOM 1055 N N . THR A 1 133 ? -2.034 16.131 3.009 1.00 58.38 133 THR A N 1
ATOM 1056 C CA . THR A 1 133 ? -2.772 16.982 3.953 1.00 58.38 133 THR A CA 1
ATOM 1057 C C . THR A 1 133 ? -3.268 16.181 5.162 1.00 58.38 133 THR A C 1
ATOM 1059 O O . THR A 1 133 ? -3.040 16.598 6.294 1.00 58.38 133 THR A O 1
ATOM 1062 N N . ILE A 1 134 ? -3.874 15.008 4.954 1.00 56.78 134 ILE A N 1
ATOM 1063 C CA . ILE A 1 134 ? -4.411 14.159 6.033 1.00 56.78 134 ILE A CA 1
ATOM 1064 C C . ILE A 1 134 ? -3.289 13.577 6.911 1.00 56.78 134 ILE A C 1
ATOM 1066 O O . ILE A 1 134 ? -3.438 13.523 8.127 1.00 56.78 134 ILE A O 1
ATOM 1070 N N . PHE A 1 135 ? -2.151 13.187 6.328 1.00 54.28 135 PHE A N 1
ATOM 1071 C CA . PHE A 1 135 ? -1.022 12.595 7.063 1.00 54.28 135 PHE A CA 1
ATOM 1072 C C . PHE A 1 135 ? -0.057 13.627 7.673 1.00 54.28 135 PHE A C 1
ATOM 1074 O O . PHE A 1 135 ? 0.866 13.252 8.402 1.00 54.28 135 PHE A O 1
ATOM 1081 N N . SER A 1 136 ? -0.245 14.916 7.365 1.00 47.62 136 SER A N 1
ATOM 1082 C CA . SER A 1 136 ? 0.534 16.034 7.923 1.00 47.62 136 SER A CA 1
ATOM 1083 C C . SER A 1 136 ? -0.009 16.588 9.244 1.00 47.62 136 SER A C 1
ATOM 1085 O O . SER A 1 136 ? 0.709 17.342 9.911 1.00 47.62 136 SER A O 1
ATOM 1087 N N . VAL A 1 137 ? -1.202 16.153 9.661 1.00 40.94 137 VAL A N 1
ATOM 1088 C CA . VAL A 1 137 ? -1.742 16.386 11.012 1.00 40.94 137 VAL A CA 1
ATOM 1089 C C . VAL A 1 137 ? -1.039 15.493 12.032 1.00 40.94 137 VAL A C 1
ATOM 1091 O O . VAL A 1 137 ? -0.609 14.378 11.648 1.00 40.94 137 VAL A O 1
#

Secondary structure (DSSP, 8-state):
-HHHHHHHHHHHHHHHH-S--TTHHHHHHHHHHHHTT-PPPPPPTT--SPP-EEETTT-PEESS-----SS--EEEHHHHHHHHHGGG--GGGGGG----HHHHHHHHHHHHHHHHHHSTT----THHHHHHHHHT-

Radius of gyration: 14.92 Å; chains: 1; bounding box: 41×34×36 Å

Foldseek 3Di:
DVQLVVLVVVLVVCVVPPPDCPCSLVLSLLSVCVSVVNQADDDPPPDPADFAWQQLLPSDGDSHHDFDDPVGLTHGDVLSVVSNCSVVDDPVCSVVDDDDLVSVLRSSVNSVSSCVNPDPPPDPPPCNVVSCVVSVD

Sequence (137 aa):
MPEVFSLVWETVHLLEVADSVVNLHIYFLGHLVSALGLMPELLEENHNASPGSLNLDTGEWSSVEMNLSKEAHYLRYELAQIMLDIQGMEFDEMNSLVLDRASRKELLLGMVMFIQLNHAGLREIKSYNVLETIFSV

pLDDT: mean 84.76, std 13.65, range [40.94, 97.06]